Protein AF-A0A915ADR2-F1 (afdb_monomer_lite)

Foldseek 3Di:
DDDPPDDDPPAADPNHRDDDDDDPDPDLVVQADPCVVVVHDPCVPNDRGDNDDDDDPVVCCVVCVVVVVVVPDDPDDDDDDDDDDDDDDDDDDDDD

InterPro domains:
  IPR000571 Zinc finger, CCCH-type [PF00642] (28-52)
  IPR000571 Zinc finger, CCCH-type [PS50103] (27-54)
  IPR009145 U2 auxiliary factor small subunit [PR01848] (9-33)
  IPR009145 U2 auxiliary factor small subunit [PR01848] (44-56)
  IPR009145 U2 auxiliary factor small subunit [PTHR12620] (12-70)

pLDDT: mean 70.82, std 18.87, range [40.59, 91.81]

Sequence (96 aa):
MRERTRRQMVNAFNGCPIYAELSPVTDFREACCRQYELGGCNKGAFCNFMHLKQISRDLRRKLYGSRADYRGTGYYGAGSHAGAGGGDGGGGGYGM

Secondary structure (DSSP, 8-state):
------S----EETTEEP---------HHHHB-HHHHTT--TTGGG--SB---PPPHHHHHHHHGGGTHHHH------------------------

Radius of gyration: 27.43 Å; chains: 1; bounding box: 92×34×52 Å

Structure (mmCIF, N/CA/C/O backbone):
data_AF-A0A915ADR2-F1
#
_entry.id   AF-A0A915ADR2-F1
#
loop_
_atom_site.group_PDB
_atom_site.id
_atom_site.type_symbol
_atom_site.label_atom_id
_atom_site.label_alt_id
_atom_site.label_comp_id
_atom_site.label_asym_id
_atom_site.label_entity_id
_atom_site.label_seq_id
_atom_site.pdbx_PDB_ins_code
_atom_site.Cartn_x
_atom_site.Cartn_y
_atom_site.Cartn_z
_atom_site.occupancy
_atom_site.B_iso_or_equiv
_atom_site.auth_seq_id
_atom_site.auth_comp_id
_atom_site.auth_asym_id
_atom_site.auth_atom_id
_atom_site.pdbx_PDB_model_num
ATOM 1 N N . MET A 1 1 ? 26.182 -12.896 -36.025 1.00 44.84 1 MET A N 1
ATOM 2 C CA . MET A 1 1 ? 26.295 -11.741 -35.111 1.00 44.84 1 MET A CA 1
ATOM 3 C C . MET A 1 1 ? 25.167 -10.756 -35.391 1.00 44.84 1 MET A C 1
ATOM 5 O O . MET A 1 1 ? 25.298 -9.957 -36.309 1.00 44.84 1 MET A O 1
ATOM 9 N N . ARG A 1 2 ? 24.046 -10.893 -34.671 1.00 42.97 2 ARG A N 1
ATOM 10 C CA . ARG A 1 2 ? 23.028 -9.869 -34.350 1.00 42.97 2 ARG A CA 1
ATOM 11 C C . ARG A 1 2 ? 21.825 -10.609 -33.767 1.00 42.97 2 ARG A C 1
ATOM 13 O O . ARG A 1 2 ? 21.060 -11.245 -34.491 1.00 42.97 2 ARG A O 1
ATOM 20 N N . GLU A 1 3 ? 21.773 -10.610 -32.438 1.00 45.50 3 GLU A N 1
ATOM 21 C CA . GLU A 1 3 ? 20.727 -11.204 -31.616 1.00 45.50 3 GLU A CA 1
ATOM 22 C C . GLU A 1 3 ? 19.325 -10.834 -32.100 1.00 45.50 3 GLU A C 1
ATOM 24 O O . GLU A 1 3 ? 18.901 -9.683 -32.056 1.00 45.50 3 GLU A O 1
ATOM 29 N N . ARG A 1 4 ? 18.564 -11.862 -32.481 1.00 50.16 4 ARG A N 1
ATOM 30 C CA . ARG A 1 4 ? 17.099 -11.828 -32.495 1.00 50.16 4 ARG A CA 1
ATOM 31 C C . ARG A 1 4 ? 16.559 -12.207 -31.118 1.00 50.16 4 ARG A C 1
ATOM 33 O O . ARG A 1 4 ? 15.677 -13.052 -31.004 1.00 50.16 4 ARG A O 1
ATOM 40 N N . THR A 1 5 ? 17.090 -11.590 -30.070 1.00 51.78 5 THR A N 1
ATOM 41 C CA . THR A 1 5 ? 16.577 -11.758 -28.713 1.00 51.78 5 THR A CA 1
ATOM 42 C C . THR A 1 5 ? 15.825 -10.490 -28.351 1.00 51.78 5 THR A C 1
ATOM 44 O O . THR A 1 5 ? 16.386 -9.400 -28.384 1.00 51.78 5 THR A O 1
ATOM 47 N N . ARG A 1 6 ? 14.556 -10.660 -27.966 1.00 54.59 6 ARG A N 1
ATOM 48 C CA . ARG A 1 6 ? 13.691 -9.644 -27.345 1.00 54.59 6 ARG A CA 1
ATOM 49 C C . ARG A 1 6 ? 12.897 -8.732 -28.290 1.00 54.59 6 ARG A C 1
ATOM 51 O O . ARG A 1 6 ? 12.880 -7.511 -28.171 1.00 54.59 6 ARG A O 1
ATOM 58 N N . ARG A 1 7 ? 12.082 -9.360 -29.144 1.00 48.31 7 ARG A N 1
ATOM 59 C CA . ARG A 1 7 ? 10.754 -8.802 -29.447 1.00 48.31 7 ARG A CA 1
ATOM 60 C C . ARG A 1 7 ? 10.017 -8.584 -28.109 1.00 48.31 7 ARG A C 1
ATOM 62 O O . ARG A 1 7 ? 9.845 -9.535 -27.360 1.00 48.31 7 ARG A O 1
ATOM 69 N N . GLN A 1 8 ? 9.627 -7.331 -27.854 1.00 46.03 8 GLN A N 1
ATOM 70 C CA . GLN A 1 8 ? 8.667 -6.855 -26.844 1.00 46.03 8 GLN A CA 1
ATOM 71 C C . GLN A 1 8 ? 9.062 -7.003 -25.355 1.00 46.03 8 GLN A C 1
ATOM 73 O O . GLN A 1 8 ? 8.765 -7.993 -24.693 1.00 46.03 8 GLN A O 1
ATOM 78 N N . MET A 1 9 ? 9.634 -5.944 -24.767 1.00 50.28 9 MET A N 1
ATOM 79 C CA . MET A 1 9 ? 9.494 -5.695 -23.324 1.00 50.28 9 MET A CA 1
ATOM 80 C C . MET A 1 9 ? 8.057 -5.206 -23.062 1.00 50.28 9 MET A C 1
ATOM 82 O O . MET A 1 9 ? 7.797 -4.010 -23.084 1.00 50.28 9 MET A O 1
ATOM 86 N N . VAL A 1 10 ? 7.109 -6.131 -22.875 1.00 59.62 10 VAL A N 1
ATOM 87 C CA . VAL A 1 10 ? 5.678 -5.827 -22.622 1.00 59.62 10 VAL A CA 1
ATOM 88 C C . VAL A 1 10 ? 5.441 -5.238 -21.220 1.00 59.62 10 VAL A C 1
ATOM 90 O O . VAL A 1 10 ? 4.412 -4.622 -20.974 1.00 59.62 10 VAL A O 1
ATOM 93 N N . ASN A 1 11 ? 6.411 -5.353 -20.309 1.00 67.06 11 ASN A N 1
ATOM 94 C CA . ASN A 1 11 ? 6.242 -5.016 -18.894 1.00 67.06 11 ASN A CA 1
ATOM 95 C C . ASN A 1 11 ? 7.311 -4.013 -18.425 1.00 67.06 11 ASN A C 1
ATOM 97 O O . ASN A 1 11 ? 8.236 -4.368 -17.694 1.00 67.06 11 ASN A O 1
ATOM 101 N N . ALA A 1 12 ? 7.197 -2.761 -18.872 1.00 76.31 12 ALA A N 1
ATOM 102 C CA . ALA A 1 12 ? 7.955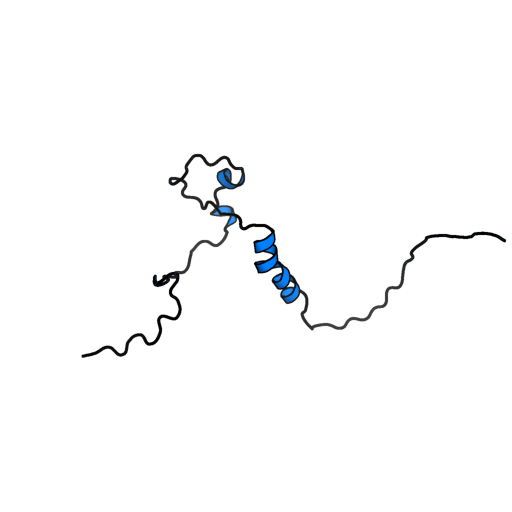 -1.629 -18.338 1.00 76.31 12 ALA A CA 1
ATOM 103 C C . ALA A 1 12 ? 7.020 -0.721 -17.524 1.00 76.31 12 ALA A C 1
ATOM 105 O O . ALA A 1 12 ? 5.907 -0.428 -17.958 1.00 76.31 12 ALA A O 1
ATOM 106 N N . PHE A 1 13 ? 7.466 -0.264 -16.355 1.00 83.06 13 PHE A N 1
ATOM 107 C CA . PHE A 1 13 ? 6.743 0.697 -15.525 1.00 83.06 13 PHE A CA 1
ATOM 108 C C . PHE A 1 13 ? 7.494 2.025 -15.533 1.00 83.06 13 PHE A C 1
ATOM 110 O O . PHE A 1 13 ? 8.661 2.082 -15.153 1.00 83.06 13 PHE A O 1
ATOM 117 N N . ASN A 1 14 ? 6.834 3.093 -15.987 1.00 87.75 14 ASN A N 1
ATOM 118 C CA . ASN A 1 14 ? 7.420 4.434 -16.087 1.00 87.75 14 ASN A CA 1
ATOM 119 C C . ASN A 1 14 ? 8.761 4.480 -16.860 1.00 87.75 14 ASN A C 1
ATOM 121 O O . ASN A 1 14 ? 9.688 5.185 -16.476 1.00 87.75 14 ASN A O 1
ATOM 125 N N . GLY A 1 15 ? 8.888 3.677 -17.923 1.00 87.62 15 GLY A N 1
ATOM 126 C CA . GLY A 1 15 ? 10.116 3.577 -18.725 1.00 87.62 15 GLY A CA 1
ATOM 127 C C . GLY A 1 15 ? 11.214 2.682 -18.132 1.00 87.62 15 GLY A C 1
ATOM 128 O O . GLY A 1 15 ? 12.200 2.418 -18.815 1.00 87.62 15 GLY A O 1
ATOM 129 N N . CYS A 1 16 ? 11.034 2.157 -16.916 1.00 84.88 16 CYS A N 1
ATOM 130 C CA . CYS A 1 16 ? 11.963 1.223 -16.283 1.00 84.88 16 CYS A CA 1
ATOM 131 C C . CYS A 1 16 ? 11.503 -0.236 -16.468 1.00 84.88 16 CYS A C 1
ATOM 133 O O . CYS A 1 16 ? 10.311 -0.526 -16.320 1.00 84.88 16 CYS A O 1
ATOM 135 N N . PRO A 1 17 ? 12.416 -1.182 -16.762 1.00 87.44 17 PRO A N 1
ATOM 136 C CA . PRO A 1 17 ? 12.074 -2.600 -16.824 1.00 87.44 17 PRO A CA 1
ATOM 137 C C . PRO A 1 17 ? 11.652 -3.118 -15.443 1.00 87.44 17 PRO A C 1
ATOM 139 O O . PRO A 1 17 ? 12.265 -2.783 -14.430 1.00 87.44 17 PRO A O 1
ATOM 142 N N . ILE A 1 18 ? 10.611 -3.950 -15.409 1.00 86.75 18 ILE A N 1
ATOM 143 C CA . ILE A 1 18 ? 10.124 -4.576 -14.177 1.00 86.75 18 ILE A CA 1
ATOM 144 C C . ILE A 1 18 ? 10.902 -5.876 -13.930 1.00 86.75 18 ILE A C 1
ATOM 146 O O . ILE A 1 18 ? 10.935 -6.751 -14.797 1.00 86.75 18 ILE A O 1
ATOM 150 N N . TYR A 1 19 ? 11.488 -6.014 -12.738 1.00 85.81 19 TYR A N 1
ATOM 151 C CA . TYR A 1 19 ? 12.106 -7.250 -12.248 1.00 85.81 19 TYR A CA 1
ATOM 152 C C . TYR A 1 19 ? 11.172 -7.899 -11.223 1.00 85.81 19 TYR A C 1
ATOM 154 O O . TYR A 1 19 ? 10.762 -7.241 -10.269 1.00 85.81 19 TYR A O 1
ATOM 162 N N . ALA A 1 20 ? 10.812 -9.165 -11.430 1.00 88.19 20 ALA A N 1
ATOM 16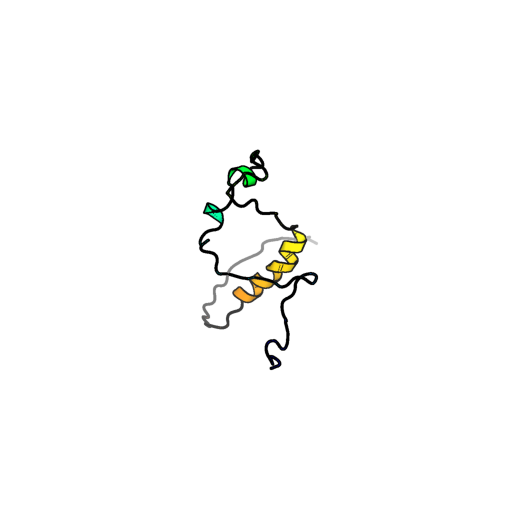3 C CA . ALA A 1 20 ? 9.938 -9.915 -10.532 1.00 88.19 20 ALA A CA 1
ATOM 164 C C . ALA A 1 20 ? 10.593 -11.249 -10.160 1.00 88.19 20 ALA A C 1
ATOM 166 O O . ALA A 1 20 ? 11.001 -12.005 -11.042 1.00 88.19 20 ALA A O 1
ATOM 167 N N . GLU A 1 21 ? 10.662 -11.530 -8.862 1.00 91.56 21 GLU A N 1
ATOM 168 C CA . GLU A 1 21 ? 11.143 -12.786 -8.286 1.00 91.56 21 GLU A CA 1
ATOM 169 C C . GLU A 1 21 ? 10.127 -13.331 -7.275 1.00 91.56 21 GLU A C 1
ATOM 171 O O . GLU A 1 21 ? 9.226 -12.614 -6.827 1.00 91.56 21 GLU A O 1
ATOM 176 N N . LEU A 1 22 ? 10.238 -14.618 -6.940 1.00 90.69 22 LEU A N 1
ATOM 177 C CA . LEU A 1 22 ? 9.360 -15.236 -5.950 1.00 90.69 22 LEU A CA 1
ATOM 178 C C . LEU A 1 22 ? 9.762 -14.785 -4.544 1.00 90.69 22 LEU A C 1
ATOM 180 O O . LEU A 1 22 ? 10.917 -14.922 -4.147 1.00 90.69 22 LEU A O 1
ATOM 184 N N . SER A 1 23 ? 8.789 -14.280 -3.785 1.00 84.75 23 SER A N 1
ATOM 185 C CA . SER A 1 23 ? 8.998 -13.895 -2.392 1.00 84.75 23 SER A CA 1
ATOM 186 C C . SER A 1 23 ? 8.742 -15.087 -1.462 1.00 84.75 23 SER A C 1
ATOM 188 O O . SER A 1 23 ? 7.707 -15.739 -1.603 1.00 84.75 23 SER A O 1
ATOM 190 N N . PRO A 1 24 ? 9.622 -15.353 -0.478 1.00 87.44 24 PRO A N 1
ATOM 191 C CA . PRO A 1 24 ? 9.386 -16.367 0.550 1.00 87.44 24 PRO A CA 1
ATOM 192 C C . PRO A 1 24 ? 8.332 -15.935 1.585 1.00 87.44 24 PRO A C 1
ATOM 194 O O . PRO A 1 24 ? 8.025 -16.700 2.495 1.00 87.44 24 PRO A O 1
ATOM 197 N N . VAL A 1 25 ? 7.796 -14.711 1.492 1.00 87.38 25 VAL A N 1
ATOM 198 C CA . VAL A 1 25 ? 6.784 -14.199 2.423 1.00 87.38 25 VAL A CA 1
ATOM 199 C C . VAL A 1 25 ? 5.464 -14.938 2.204 1.00 87.38 25 VAL A C 1
ATOM 201 O O . VAL A 1 25 ? 4.788 -14.744 1.196 1.00 87.38 25 VAL A O 1
ATOM 204 N N . THR A 1 26 ? 5.094 -15.774 3.173 1.00 87.31 26 THR A N 1
ATOM 205 C CA . THR A 1 26 ? 3.859 -16.571 3.164 1.00 87.31 26 THR A CA 1
ATOM 206 C C . THR A 1 26 ? 2.716 -15.915 3.942 1.00 87.31 26 THR A C 1
ATOM 208 O O . THR A 1 26 ? 1.566 -16.026 3.523 1.00 87.31 26 THR A O 1
ATOM 211 N N . ASP A 1 27 ? 3.011 -15.199 5.034 1.00 87.31 27 ASP A N 1
ATOM 212 C CA . ASP A 1 27 ? 2.026 -14.439 5.816 1.00 87.31 27 ASP A CA 1
ATOM 213 C C . ASP A 1 27 ? 2.462 -12.974 5.982 1.00 87.31 27 ASP A C 1
ATOM 215 O O . ASP A 1 27 ? 3.489 -12.650 6.585 1.00 87.31 27 ASP A O 1
ATOM 219 N N . PHE A 1 28 ? 1.641 -12.055 5.470 1.00 84.38 28 PHE A N 1
ATOM 220 C CA . PHE A 1 28 ? 1.875 -10.619 5.601 1.00 84.38 28 PHE A CA 1
ATOM 221 C C . PHE A 1 28 ? 1.726 -10.121 7.040 1.00 84.38 28 PHE A C 1
ATOM 223 O O . PHE A 1 28 ? 2.344 -9.120 7.388 1.00 84.38 28 PHE A O 1
ATOM 230 N N . ARG A 1 29 ? 0.945 -10.794 7.891 1.00 84.81 29 ARG A N 1
ATOM 231 C CA . ARG A 1 29 ? 0.731 -10.379 9.286 1.00 84.81 29 ARG A CA 1
ATOM 232 C C . ARG A 1 29 ? 2.002 -10.507 10.118 1.00 84.81 29 ARG A C 1
ATOM 234 O O . ARG A 1 29 ? 2.261 -9.653 10.958 1.00 84.81 29 ARG A O 1
ATOM 241 N N . GLU A 1 30 ? 2.804 -11.537 9.861 1.00 86.06 30 GLU A N 1
ATOM 242 C CA . GLU A 1 30 ? 4.079 -11.751 10.555 1.00 86.06 30 GLU A CA 1
ATOM 243 C C . GLU A 1 30 ? 5.203 -10.872 9.996 1.00 86.06 30 GLU A C 1
ATOM 245 O O . GLU A 1 30 ? 6.108 -10.472 10.728 1.00 86.06 30 GLU A O 1
ATOM 250 N N . ALA A 1 31 ? 5.125 -10.519 8.711 1.00 86.19 31 ALA A N 1
ATOM 251 C CA . ALA A 1 31 ? 6.136 -9.708 8.040 1.00 86.19 31 ALA A CA 1
ATOM 252 C C . ALA A 1 31 ? 5.902 -8.184 8.163 1.00 86.19 31 ALA A C 1
ATOM 254 O O . ALA A 1 31 ? 6.800 -7.386 7.871 1.00 86.19 31 ALA A O 1
ATOM 255 N N . CYS A 1 32 ? 4.711 -7.753 8.596 1.00 89.25 32 CYS A N 1
ATOM 256 C CA . CYS A 1 32 ? 4.380 -6.344 8.810 1.00 89.25 32 CYS A CA 1
ATOM 257 C C . CYS A 1 32 ? 4.777 -5.846 10.204 1.00 89.25 32 CYS A C 1
ATOM 259 O O . CYS A 1 32 ? 4.735 -6.562 11.204 1.00 89.25 32 CYS A O 1
ATOM 261 N N . CYS A 1 33 ? 5.131 -4.564 10.290 1.00 91.50 33 CYS A N 1
ATOM 262 C CA . CYS A 1 33 ? 5.463 -3.949 11.568 1.00 91.50 33 CYS A CA 1
ATOM 263 C C . CYS A 1 33 ? 4.190 -3.676 12.382 1.00 91.50 33 CYS A C 1
ATOM 265 O O . CYS A 1 33 ? 3.466 -2.719 12.105 1.00 91.50 33 CYS A O 1
ATOM 267 N N . ARG A 1 34 ? 3.965 -4.449 13.449 1.00 89.25 34 ARG A N 1
ATOM 268 C CA . ARG A 1 34 ? 2.839 -4.233 14.382 1.00 89.25 34 ARG A CA 1
ATOM 269 C C . ARG A 1 34 ? 2.861 -2.848 15.041 1.00 89.25 34 ARG A C 1
ATOM 271 O O . ARG A 1 34 ? 1.822 -2.220 15.208 1.00 89.25 34 ARG A O 1
ATOM 278 N N . GLN A 1 35 ? 4.049 -2.324 15.356 1.00 86.69 35 GLN A N 1
ATOM 279 C CA . GLN A 1 35 ? 4.186 -0.978 15.927 1.00 86.69 35 GLN A CA 1
ATOM 280 C C . GLN A 1 35 ? 3.760 0.120 14.944 1.00 86.69 35 GLN A C 1
ATOM 282 O O . GLN A 1 35 ? 3.255 1.155 15.368 1.00 86.69 35 GLN A O 1
ATOM 287 N N . TYR A 1 36 ? 3.979 -0.085 13.641 1.00 87.00 36 TYR A N 1
ATOM 288 C CA . TYR A 1 36 ? 3.575 0.872 12.612 1.00 87.00 36 TYR A CA 1
ATOM 289 C C . TYR A 1 36 ? 2.064 0.851 12.387 1.00 87.00 36 TYR A C 1
ATOM 291 O O . TYR A 1 36 ? 1.467 1.910 12.229 1.00 87.00 36 TYR A O 1
ATOM 299 N N . GLU A 1 37 ? 1.435 -0.325 12.441 1.00 83.44 37 GLU A N 1
ATOM 300 C CA . GLU A 1 37 ? -0.026 -0.462 12.371 1.00 83.44 37 GLU A CA 1
ATOM 301 C C . GLU A 1 37 ? -0.733 0.327 13.485 1.00 83.44 37 GLU A C 1
ATOM 303 O O . GLU A 1 37 ? -1.755 0.965 13.248 1.00 83.44 37 GLU A O 1
ATOM 308 N N . LEU A 1 38 ? -0.128 0.364 14.676 1.00 85.69 38 LEU A N 1
ATOM 309 C CA . LEU A 1 38 ? -0.594 1.144 15.826 1.00 85.69 38 LEU A CA 1
ATOM 310 C C . LEU A 1 38 ? -0.135 2.619 15.806 1.00 85.69 38 LEU A C 1
ATOM 312 O O . LEU A 1 38 ? -0.406 3.354 16.751 1.00 85.69 38 LEU A O 1
ATOM 316 N N . GLY A 1 39 ? 0.568 3.066 14.758 1.00 82.94 39 GLY A N 1
ATOM 317 C CA . GLY A 1 39 ? 1.009 4.457 14.589 1.00 82.94 39 GLY A CA 1
ATOM 318 C C . GLY A 1 39 ? 2.254 4.865 15.389 1.00 82.94 39 GLY A C 1
ATOM 319 O O . GLY A 1 39 ? 2.548 6.052 15.483 1.00 82.94 39 GLY A O 1
ATOM 320 N N . GLY A 1 40 ? 2.997 3.911 15.957 1.00 86.12 40 GLY A N 1
ATOM 321 C CA . GLY A 1 40 ? 4.089 4.166 16.907 1.00 86.12 40 GLY A CA 1
ATOM 322 C C . GLY A 1 40 ? 5.483 3.699 16.471 1.00 86.12 40 GLY A C 1
ATOM 323 O O . GLY A 1 40 ? 6.384 3.619 17.307 1.00 86.12 40 GLY A O 1
ATOM 324 N N . CYS A 1 41 ? 5.701 3.328 15.204 1.00 91.12 41 CYS A N 1
ATOM 325 C CA . CYS A 1 41 ? 7.034 2.901 14.764 1.00 91.12 41 CYS A CA 1
ATOM 326 C C . CYS A 1 41 ? 7.969 4.099 14.527 1.00 91.12 41 CYS A C 1
ATOM 328 O O . CYS A 1 41 ? 7.922 4.740 13.481 1.00 91.12 41 CYS A O 1
ATOM 330 N N . ASN A 1 42 ? 8.889 4.333 15.465 1.00 90.06 42 ASN A N 1
ATOM 331 C CA . ASN A 1 42 ? 9.889 5.410 15.387 1.00 90.06 42 ASN A CA 1
ATOM 332 C C . ASN A 1 42 ? 11.193 5.009 14.675 1.00 90.06 42 ASN A C 1
ATOM 334 O O . ASN A 1 42 ? 12.123 5.804 14.597 1.00 90.06 42 ASN A O 1
ATOM 338 N N . LYS A 1 43 ? 11.298 3.771 14.167 1.00 88.94 43 LYS A N 1
ATOM 339 C CA . LYS A 1 43 ? 12.522 3.284 13.502 1.00 88.94 43 LYS A CA 1
ATOM 340 C C . LYS A 1 43 ? 12.695 3.849 12.088 1.00 88.94 43 LYS A C 1
ATOM 342 O O . LYS A 1 43 ? 13.799 3.811 11.555 1.00 88.94 43 LYS A O 1
ATOM 347 N N . GLY A 1 44 ? 11.626 4.369 11.479 1.00 85.88 44 GLY A N 1
ATOM 348 C CA . GLY A 1 44 ? 11.673 4.945 10.134 1.00 85.88 44 GLY A CA 1
ATOM 349 C C . GLY A 1 44 ? 12.261 3.964 9.115 1.00 85.88 44 GLY A C 1
ATOM 350 O O . GLY A 1 44 ? 11.817 2.821 9.028 1.00 85.88 44 GLY A O 1
ATOM 351 N N . ALA A 1 45 ? 13.287 4.409 8.386 1.00 86.00 45 ALA A N 1
ATOM 352 C CA . ALA A 1 45 ? 13.994 3.617 7.378 1.00 86.00 45 ALA A CA 1
ATOM 353 C C . ALA A 1 45 ? 14.781 2.417 7.944 1.00 86.00 45 ALA A C 1
ATOM 355 O O . ALA A 1 45 ? 15.181 1.543 7.184 1.00 86.00 45 ALA A O 1
ATOM 356 N N . PHE A 1 46 ? 14.989 2.352 9.262 1.00 90.44 46 PHE A N 1
ATOM 357 C CA . PHE A 1 46 ? 15.708 1.259 9.927 1.00 90.44 46 PHE A CA 1
ATOM 358 C C . PHE A 1 46 ? 14.776 0.145 10.429 1.00 90.44 46 PHE A C 1
ATOM 360 O O . PHE A 1 46 ? 15.200 -0.743 11.170 1.00 90.44 46 PHE A O 1
ATOM 367 N N . CYS A 1 47 ? 13.482 0.200 10.097 1.00 91.81 47 CYS A N 1
ATOM 368 C CA . CYS A 1 47 ? 12.568 -0.889 10.412 1.00 91.81 47 CYS A CA 1
ATOM 369 C C . CYS A 1 47 ? 12.724 -2.020 9.388 1.00 91.81 47 CYS A C 1
ATOM 371 O O . CYS A 1 47 ? 12.479 -1.818 8.205 1.00 91.81 47 CYS A O 1
ATOM 373 N N . ASN A 1 48 ? 13.063 -3.223 9.855 1.00 89.69 48 ASN A N 1
ATOM 374 C CA . ASN A 1 48 ? 13.176 -4.412 8.997 1.00 89.69 48 ASN A CA 1
ATOM 375 C C . ASN A 1 48 ? 11.819 -5.046 8.644 1.00 89.69 48 ASN A C 1
ATOM 377 O O . ASN A 1 48 ? 11.764 -5.992 7.865 1.00 89.69 48 ASN A O 1
ATOM 381 N N . PHE A 1 49 ? 10.730 -4.556 9.238 1.00 90.06 49 PHE A N 1
ATOM 382 C CA . PHE A 1 49 ? 9.378 -5.042 8.985 1.00 90.06 49 PHE A CA 1
ATOM 383 C C . PHE A 1 49 ? 8.648 -4.110 8.021 1.00 90.06 49 PHE A C 1
ATOM 385 O O . PHE A 1 49 ? 8.852 -2.895 8.036 1.00 90.06 49 PHE A O 1
ATOM 392 N N . MET A 1 50 ? 7.744 -4.661 7.215 1.00 90.19 50 MET A N 1
ATOM 393 C CA . MET A 1 50 ? 7.042 -3.885 6.195 1.00 90.19 50 MET A CA 1
ATOM 394 C C . MET A 1 50 ? 6.085 -2.856 6.812 1.00 90.19 50 MET A C 1
ATOM 396 O O . MET A 1 50 ? 5.272 -3.174 7.683 1.00 90.19 50 MET A O 1
ATOM 400 N N . HIS A 1 51 ? 6.156 -1.617 6.322 1.00 91.56 51 HIS A N 1
ATOM 401 C CA . HIS A 1 51 ? 5.219 -0.534 6.631 1.00 91.56 51 HIS A CA 1
ATOM 402 C C . HIS A 1 51 ? 4.248 -0.360 5.456 1.00 91.56 51 HIS A C 1
ATOM 404 O O . HIS A 1 51 ? 4.582 0.255 4.443 1.00 91.56 51 HIS A O 1
ATOM 410 N N . LEU A 1 52 ? 3.048 -0.936 5.558 1.00 88.00 52 LEU A N 1
ATOM 411 C CA . LEU A 1 52 ? 2.069 -0.909 4.469 1.00 88.00 52 LEU A CA 1
ATOM 412 C C . LEU A 1 52 ? 1.385 0.458 4.345 1.00 88.00 52 LEU A C 1
ATOM 414 O O . LEU A 1 52 ? 0.709 0.916 5.268 1.00 88.00 52 LEU A O 1
ATOM 418 N N . LYS A 1 53 ? 1.472 1.071 3.159 1.00 89.50 53 LYS A N 1
ATOM 419 C CA . LYS A 1 53 ? 0.707 2.277 2.822 1.00 89.50 53 LYS A CA 1
ATOM 420 C C . LYS A 1 53 ? -0.723 1.902 2.434 1.00 89.50 53 LYS A C 1
ATOM 422 O O . LYS A 1 53 ? -0.956 1.333 1.369 1.00 89.50 53 LYS A O 1
ATOM 427 N N . GLN A 1 54 ? -1.683 2.249 3.288 1.00 85.25 54 GLN A N 1
ATOM 428 C CA . GLN A 1 54 ? -3.099 2.003 3.015 1.00 85.25 54 GLN A CA 1
ATOM 429 C C . GLN A 1 54 ? -3.593 2.864 1.844 1.00 85.25 54 GLN A C 1
ATOM 431 O O . GLN A 1 54 ? -3.342 4.068 1.778 1.00 85.25 54 GLN A O 1
ATOM 436 N N . ILE A 1 55 ? -4.320 2.235 0.922 1.00 89.75 55 ILE A N 1
ATOM 437 C CA . ILE A 1 55 ? -5.033 2.926 -0.157 1.00 89.75 55 ILE A CA 1
ATOM 438 C C . ILE A 1 55 ? -6.290 3.621 0.384 1.00 89.75 55 ILE A C 1
ATOM 440 O O . ILE A 1 55 ? -6.855 3.208 1.399 1.00 89.75 55 ILE A O 1
ATOM 444 N N . SER A 1 56 ? -6.769 4.658 -0.308 1.00 89.75 56 SER A N 1
ATOM 445 C CA . SER A 1 56 ? -8.012 5.333 0.082 1.00 89.75 56 SER A CA 1
ATOM 446 C C . SER A 1 56 ? -9.213 4.380 0.019 1.00 89.75 56 SER A C 1
ATOM 448 O O . SER A 1 56 ? -9.246 3.435 -0.778 1.00 89.75 56 SE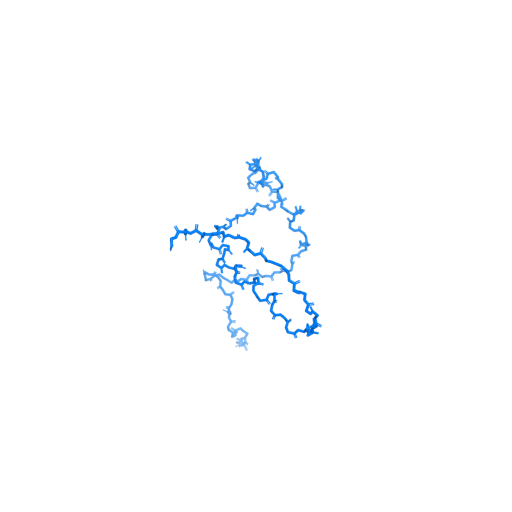R A O 1
ATOM 450 N N . ARG A 1 57 ? -10.230 4.627 0.856 1.00 86.00 57 ARG A N 1
ATOM 451 C CA . ARG A 1 57 ? -11.431 3.775 0.933 1.00 86.00 57 ARG A CA 1
ATOM 452 C C . ARG A 1 57 ? -12.151 3.671 -0.414 1.00 86.00 57 ARG A C 1
ATOM 454 O O . ARG A 1 57 ? -12.598 2.584 -0.776 1.00 86.00 57 ARG A O 1
ATOM 461 N N . ASP A 1 58 ? -12.208 4.762 -1.172 1.00 88.38 58 ASP A N 1
ATOM 462 C CA . ASP A 1 58 ? -12.849 4.790 -2.489 1.00 88.38 58 ASP A CA 1
ATOM 463 C C . ASP A 1 58 ? -12.054 4.024 -3.542 1.00 88.38 58 ASP A C 1
ATOM 465 O O . ASP A 1 58 ? -12.642 3.286 -4.332 1.00 88.38 58 ASP A O 1
ATOM 469 N N . LEU A 1 59 ? -10.719 4.127 -3.523 1.00 88.38 59 LEU A N 1
ATOM 470 C CA . LEU A 1 59 ? -9.865 3.333 -4.406 1.00 88.38 59 LEU A CA 1
ATOM 471 C C . LEU A 1 59 ? -9.973 1.843 -4.070 1.00 88.38 59 LEU A C 1
ATOM 473 O O . LEU A 1 59 ? -10.101 1.018 -4.971 1.00 88.38 59 LEU A O 1
ATOM 477 N N . ARG A 1 60 ? -10.016 1.495 -2.778 1.00 87.31 60 ARG A N 1
ATOM 478 C CA . ARG A 1 60 ? -10.243 0.116 -2.328 1.00 87.31 60 ARG A CA 1
ATOM 479 C C . ARG A 1 60 ? -11.576 -0.429 -2.837 1.00 87.31 60 ARG A C 1
ATOM 481 O O . ARG A 1 60 ? -11.614 -1.549 -3.336 1.00 87.31 60 ARG A O 1
ATOM 488 N N . ARG A 1 61 ? -12.648 0.367 -2.760 1.00 85.88 61 ARG A N 1
ATOM 489 C CA . ARG A 1 61 ? -13.973 -0.009 -3.277 1.00 85.88 61 ARG A CA 1
ATOM 490 C C . ARG A 1 61 ? -13.954 -0.202 -4.795 1.00 85.88 61 ARG A C 1
ATOM 492 O O . ARG A 1 61 ? -14.517 -1.173 -5.274 1.00 85.88 61 ARG A O 1
ATOM 499 N N . LYS A 1 62 ? -13.266 0.659 -5.548 1.00 87.38 62 LYS A N 1
ATOM 500 C CA . LYS A 1 62 ? -13.137 0.512 -7.009 1.00 87.38 62 LYS A CA 1
ATOM 501 C C . LYS A 1 62 ? -12.333 -0.730 -7.414 1.00 87.38 62 LYS A C 1
ATOM 503 O O . LYS A 1 62 ? -12.712 -1.410 -8.356 1.00 87.38 62 LYS A O 1
ATOM 508 N N . LEU A 1 63 ? -11.242 -1.036 -6.706 1.00 86.00 63 LEU A N 1
ATOM 509 C CA . LEU A 1 63 ? -10.354 -2.160 -7.042 1.00 86.00 63 LEU A CA 1
ATOM 510 C C . LEU A 1 63 ? -10.893 -3.528 -6.598 1.00 86.00 63 LEU A C 1
ATOM 512 O O . LEU A 1 63 ? -10.652 -4.531 -7.271 1.00 86.00 63 LEU A O 1
ATOM 516 N N . TYR A 1 64 ? -11.589 -3.581 -5.459 1.00 82.44 64 TYR A N 1
ATOM 517 C CA . TYR A 1 64 ? -12.002 -4.840 -4.827 1.00 82.44 64 TYR A CA 1
ATOM 518 C C . TYR A 1 64 ? -13.515 -4.985 -4.630 1.00 82.44 64 TYR A C 1
ATOM 520 O O . TYR A 1 64 ? -13.972 -6.098 -4.394 1.00 82.44 64 TYR A O 1
ATOM 528 N N . GLY A 1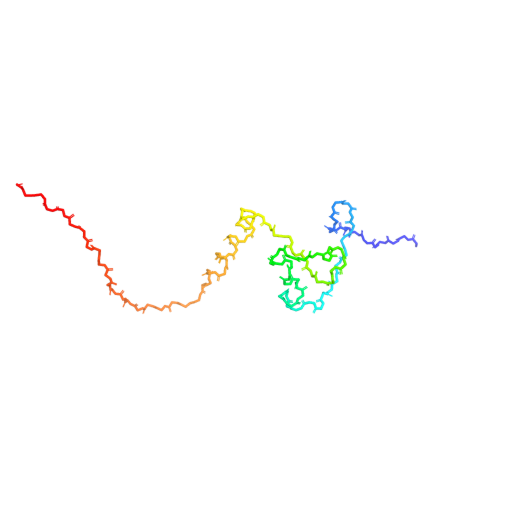 65 ? -14.299 -3.910 -4.755 1.00 69.94 65 GLY A N 1
ATOM 529 C CA . GLY A 1 65 ? -15.749 -3.928 -4.526 1.00 69.94 65 GLY A CA 1
ATOM 530 C C . GLY A 1 65 ? -16.509 -4.830 -5.497 1.00 69.94 65 GLY A C 1
ATOM 531 O O . GLY A 1 65 ? -17.335 -5.607 -5.048 1.00 69.94 65 GLY A O 1
ATOM 532 N N . SER A 1 66 ? -16.160 -4.827 -6.788 1.00 61.50 66 SER A N 1
ATOM 533 C CA . SER A 1 66 ? -16.779 -5.716 -7.794 1.00 61.50 66 SER A CA 1
ATOM 534 C C . SER A 1 66 ? -16.190 -7.132 -7.826 1.00 61.50 66 SER A C 1
ATOM 536 O O . SER A 1 66 ? -16.699 -8.017 -8.507 1.00 61.50 66 SER A O 1
ATOM 538 N N . ARG A 1 67 ? -15.074 -7.373 -7.124 1.00 56.69 67 ARG A N 1
ATOM 539 C CA . ARG A 1 67 ? -14.380 -8.674 -7.127 1.00 56.69 67 ARG A CA 1
ATOM 540 C C . ARG A 1 67 ? -14.985 -9.669 -6.131 1.00 56.69 67 ARG A C 1
ATOM 542 O O . ARG A 1 67 ? -14.674 -10.856 -6.213 1.00 56.69 67 ARG A O 1
ATOM 549 N N . ALA A 1 68 ? -15.835 -9.191 -5.219 1.00 53.84 68 ALA A N 1
ATOM 550 C CA . ALA A 1 68 ? -16.646 -10.021 -4.333 1.00 53.84 68 ALA A CA 1
ATOM 551 C C . ALA A 1 68 ? -17.815 -10.685 -5.087 1.00 53.84 68 ALA A C 1
ATOM 553 O O . ALA A 1 68 ? -18.077 -11.865 -4.865 1.00 53.84 68 ALA A O 1
ATOM 554 N N . ASP A 1 69 ? -18.421 -9.990 -6.057 1.00 53.03 69 ASP A N 1
ATOM 555 C CA . ASP A 1 69 ? -19.533 -10.518 -6.868 1.00 53.03 69 ASP A CA 1
ATOM 556 C C . ASP A 1 69 ? -19.109 -11.725 -7.726 1.00 53.03 69 ASP A C 1
ATOM 558 O O . ASP A 1 69 ? -19.856 -12.693 -7.900 1.00 53.03 69 ASP A O 1
ATOM 562 N N . TYR A 1 70 ? -17.854 -11.730 -8.191 1.00 49.69 70 TYR A N 1
ATOM 563 C CA . TYR A 1 70 ? -17.286 -12.830 -8.982 1.00 49.69 70 TYR A CA 1
ATOM 564 C C . TYR A 1 70 ? -16.992 -14.103 -8.171 1.00 49.69 70 TYR A C 1
ATOM 566 O O . TYR A 1 70 ? -16.784 -15.163 -8.756 1.00 49.69 70 TYR A O 1
ATOM 574 N N . ARG A 1 71 ? -16.955 -14.024 -6.832 1.00 51.91 71 ARG A N 1
ATOM 575 C CA . ARG A 1 71 ? -16.783 -15.192 -5.947 1.00 51.91 71 ARG A CA 1
ATOM 576 C C . ARG A 1 71 ? -18.101 -15.744 -5.397 1.00 51.91 71 ARG A C 1
ATOM 578 O O . ARG A 1 71 ? -18.074 -16.804 -4.781 1.00 51.91 71 ARG A O 1
ATOM 585 N N . GLY A 1 72 ? -19.223 -15.058 -5.624 1.00 51.16 72 GLY A N 1
ATOM 586 C CA . GLY A 1 72 ? -20.548 -15.466 -5.142 1.00 51.16 72 GLY A CA 1
ATOM 587 C C . GLY A 1 72 ? -21.464 -16.091 -6.197 1.00 51.16 72 GLY A C 1
ATOM 588 O O . GLY A 1 72 ? -22.493 -16.651 -5.839 1.00 51.16 72 GLY A O 1
ATOM 589 N N . THR A 1 73 ? -21.107 -16.032 -7.484 1.00 51.50 73 THR A N 1
ATOM 590 C CA . THR A 1 73 ? -22.017 -16.416 -8.580 1.00 51.50 73 THR A CA 1
ATOM 591 C C . THR A 1 73 ? -21.524 -17.679 -9.291 1.00 51.50 73 THR A C 1
ATOM 593 O O . THR A 1 73 ? -21.109 -17.655 -10.446 1.00 51.50 73 THR A O 1
ATOM 596 N N . GLY A 1 74 ? -21.494 -18.791 -8.552 1.00 44.88 74 GLY A N 1
ATOM 597 C CA . GLY A 1 74 ? -21.091 -20.114 -9.030 1.00 44.88 74 GLY A CA 1
ATOM 598 C C . GLY A 1 74 ? -22.284 -21.059 -9.148 1.00 44.88 74 GLY A C 1
ATOM 599 O O . GLY A 1 74 ? -22.815 -21.537 -8.156 1.00 44.88 74 GLY A O 1
ATOM 600 N N . TYR A 1 75 ? -22.674 -21.310 -10.389 1.00 52.44 75 TYR A N 1
ATOM 601 C CA . TYR A 1 75 ? -23.728 -22.182 -10.900 1.00 52.44 75 TYR A CA 1
ATOM 602 C C . TYR A 1 75 ? -23.482 -23.678 -10.574 1.00 52.44 75 TYR A C 1
ATOM 604 O O . TYR A 1 75 ? -23.054 -24.438 -11.437 1.00 52.44 75 TYR A O 1
ATOM 612 N N . TYR A 1 76 ? -23.715 -24.126 -9.334 1.00 40.59 76 TYR A N 1
ATOM 613 C CA . TYR A 1 76 ? -23.866 -25.555 -9.010 1.00 40.59 76 TYR A CA 1
ATOM 614 C C . TYR A 1 76 ? -24.827 -25.775 -7.832 1.00 40.59 76 TYR A C 1
ATOM 616 O O . TYR A 1 76 ? -24.546 -25.401 -6.701 1.00 40.59 76 TYR A O 1
ATOM 624 N N . GLY A 1 77 ? -25.950 -26.447 -8.099 1.00 43.25 77 GLY A N 1
ATOM 625 C CA . GLY A 1 77 ? -26.753 -27.104 -7.062 1.00 43.25 77 GLY A CA 1
ATOM 626 C C . GLY A 1 77 ? -28.117 -26.480 -6.797 1.00 43.25 77 GLY A C 1
ATOM 627 O O . GLY A 1 77 ? -28.324 -25.797 -5.801 1.00 43.25 77 GLY A O 1
ATOM 628 N N . ALA A 1 78 ? -29.071 -26.792 -7.672 1.00 51.50 78 ALA A N 1
ATOM 629 C CA . ALA A 1 78 ? -30.491 -26.741 -7.363 1.00 51.50 78 ALA A CA 1
ATOM 630 C C . ALA A 1 78 ? -30.804 -27.537 -6.080 1.00 51.50 78 ALA A C 1
ATOM 632 O O . ALA A 1 78 ? -30.318 -28.653 -5.900 1.00 51.50 78 ALA A O 1
ATOM 633 N N . GLY A 1 79 ? -31.651 -26.976 -5.218 1.00 42.28 79 GLY A N 1
ATOM 634 C CA . GLY A 1 79 ? -32.107 -27.615 -3.988 1.00 42.28 79 GLY A CA 1
ATOM 635 C C . GLY A 1 79 ? -33.335 -26.913 -3.427 1.00 42.28 79 GLY A C 1
ATOM 636 O O . GLY A 1 79 ? -33.256 -26.221 -2.420 1.00 42.28 79 GLY A O 1
ATOM 637 N N . SER A 1 80 ? -34.466 -27.074 -4.111 1.00 51.25 80 SER A N 1
ATOM 638 C CA . SER A 1 80 ? -35.790 -26.662 -3.653 1.00 51.25 80 SER A CA 1
ATOM 639 C C . SER A 1 80 ? -36.145 -27.327 -2.317 1.00 51.25 80 SER A C 1
ATOM 641 O O . SER A 1 80 ? -36.393 -28.527 -2.273 1.00 51.25 80 SER A O 1
AT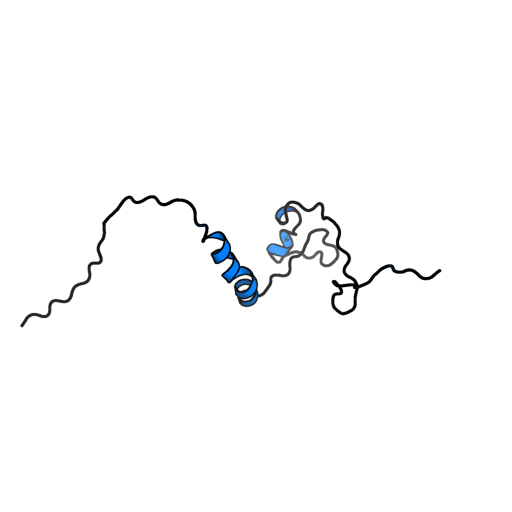OM 643 N 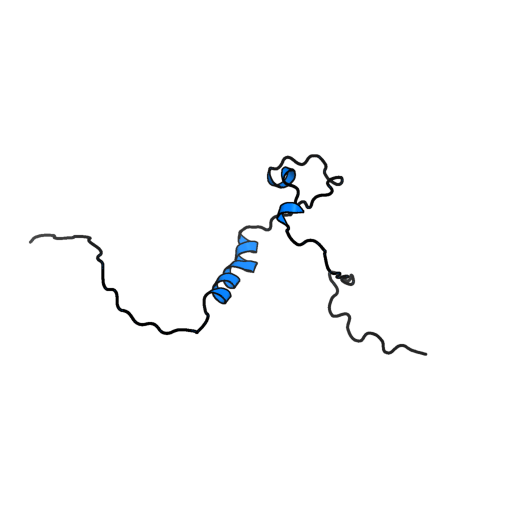N . HIS A 1 81 ? -36.251 -26.549 -1.242 1.00 46.09 81 HIS A N 1
ATOM 644 C CA . HIS A 1 81 ? -37.217 -26.811 -0.176 1.00 46.09 81 HIS A CA 1
ATOM 645 C C . HIS A 1 81 ? -37.790 -25.475 0.291 1.00 46.09 81 HIS A C 1
ATOM 647 O O . HIS A 1 81 ? -37.102 -24.609 0.823 1.00 46.09 81 HIS A O 1
ATOM 653 N N . ALA A 1 82 ? -39.069 -25.304 -0.019 1.00 47.59 82 ALA A N 1
ATOM 654 C CA . ALA A 1 82 ? -39.883 -24.176 0.371 1.00 47.59 82 ALA A CA 1
ATOM 655 C C . ALA A 1 82 ? -39.871 -23.998 1.897 1.00 47.59 82 ALA A C 1
ATOM 657 O O . ALA A 1 82 ? -40.110 -24.948 2.640 1.00 47.59 82 ALA A O 1
ATOM 658 N N . GLY A 1 83 ? -39.638 -22.768 2.344 1.00 42.03 83 GLY A N 1
ATOM 659 C CA . GLY A 1 83 ? -39.810 -22.342 3.727 1.00 42.03 83 GLY A CA 1
ATOM 660 C C . GLY A 1 83 ? -40.510 -20.995 3.730 1.00 42.03 83 GLY A C 1
ATOM 661 O O . GLY A 1 83 ? -39.874 -19.961 3.559 1.00 42.03 83 GLY A O 1
ATOM 662 N N . ALA A 1 84 ? -41.834 -21.033 3.834 1.00 50.00 84 ALA A N 1
ATOM 663 C CA . ALA A 1 84 ? -42.681 -19.869 4.037 1.00 50.00 84 ALA A CA 1
ATOM 664 C C . ALA A 1 84 ? -42.526 -19.315 5.469 1.00 50.00 84 ALA A C 1
ATOM 666 O O . ALA A 1 84 ? -42.337 -20.089 6.406 1.00 50.00 84 ALA A O 1
ATOM 667 N N . GLY A 1 85 ? -42.697 -17.997 5.630 1.00 43.31 85 GLY A N 1
ATOM 668 C CA . GLY A 1 85 ? -42.827 -17.301 6.924 1.00 43.31 85 GLY A CA 1
ATOM 669 C C . GLY A 1 85 ? -41.705 -16.289 7.176 1.00 43.31 85 GLY A C 1
ATOM 670 O O . GLY A 1 85 ? -40.542 -16.622 7.008 1.00 43.31 85 GLY A O 1
ATOM 671 N N . GLY A 1 86 ? -41.926 -15.037 7.572 1.00 46.22 86 GLY A N 1
ATOM 672 C CA . GLY A 1 86 ? -43.105 -14.193 7.822 1.00 46.22 86 GLY A CA 1
ATOM 673 C C . GLY A 1 86 ? -42.654 -12.734 7.581 1.00 46.22 86 GLY A C 1
ATOM 674 O O . GLY A 1 86 ? -41.474 -12.507 7.348 1.00 46.22 86 GLY A O 1
ATOM 675 N N . GLY A 1 87 ? -43.476 -11.692 7.539 1.00 49.56 87 GLY A N 1
ATOM 676 C CA . GLY A 1 87 ? -44.714 -11.418 8.251 1.00 49.56 87 GLY A CA 1
ATOM 677 C C . GLY A 1 87 ? -44.577 -9.987 8.779 1.00 49.56 87 GLY A C 1
ATOM 678 O O . GLY A 1 87 ? -44.228 -9.798 9.940 1.00 49.56 87 GLY A O 1
ATOM 679 N N . ASP A 1 88 ? -44.772 -8.991 7.910 1.00 51.50 88 ASP A N 1
ATOM 680 C CA . ASP A 1 88 ? -44.571 -7.577 8.243 1.00 51.50 88 ASP A CA 1
ATOM 681 C C . ASP A 1 88 ? -45.884 -6.976 8.763 1.00 51.50 88 ASP A C 1
ATOM 683 O O . ASP A 1 88 ? -46.828 -6.726 8.013 1.00 51.50 88 ASP A O 1
ATOM 687 N N . GLY A 1 89 ? -45.962 -6.774 10.078 1.00 52.22 89 GLY A N 1
ATOM 688 C CA . GLY A 1 89 ? -47.015 -5.982 10.704 1.00 52.22 89 GLY A CA 1
ATOM 689 C C . GLY A 1 89 ? -46.814 -4.484 10.456 1.00 52.22 89 GLY A C 1
ATOM 690 O O . GLY A 1 89 ? -45.705 -3.971 10.583 1.00 52.22 89 GLY A O 1
ATOM 691 N N . GLY A 1 90 ? -47.900 -3.764 10.169 1.00 50.47 90 GLY A N 1
ATOM 692 C CA . GLY A 1 90 ? -47.907 -2.299 10.127 1.00 50.47 90 GLY A CA 1
ATOM 693 C C . GLY A 1 90 ? -49.275 -1.749 9.733 1.00 50.47 90 GLY A C 1
ATOM 694 O O . GLY A 1 90 ? -49.691 -1.900 8.593 1.00 50.47 90 GLY A O 1
ATOM 695 N N . GLY A 1 91 ? -49.995 -1.180 10.705 1.00 52.16 91 GLY A N 1
ATOM 696 C CA . GLY A 1 91 ? -51.419 -0.846 10.624 1.00 52.16 91 GLY A CA 1
ATOM 697 C C . GLY A 1 91 ? -51.798 0.448 9.896 1.00 52.16 91 GLY A C 1
ATOM 698 O O . GLY A 1 91 ? -50.960 1.194 9.401 1.00 52.16 91 GLY A O 1
ATOM 699 N N . GLY A 1 92 ? -53.108 0.716 9.892 1.00 49.16 92 GLY A N 1
ATOM 700 C CA . GLY A 1 92 ? -53.694 1.954 9.379 1.00 49.16 92 GLY A CA 1
ATOM 701 C C . GLY A 1 92 ? -55.206 1.855 9.178 1.00 49.16 92 GLY A C 1
ATOM 702 O O . GLY A 1 92 ? -55.671 1.878 8.046 1.00 49.16 92 GLY A O 1
ATOM 703 N N . GLY A 1 93 ? -55.975 1.714 10.261 1.00 45.56 93 GLY A N 1
ATOM 704 C CA . GLY A 1 93 ? -57.433 1.851 10.225 1.00 45.56 93 GLY A CA 1
ATOM 705 C C . GLY A 1 93 ? -57.838 3.285 10.559 1.00 45.56 93 GLY A C 1
ATOM 706 O O . GLY A 1 93 ? -57.783 3.674 11.722 1.00 45.56 93 GLY A O 1
ATOM 707 N N . TYR A 1 94 ? -58.242 4.059 9.553 1.00 59.03 94 TYR A N 1
ATOM 708 C CA . TYR A 1 94 ? -59.131 5.201 9.745 1.00 59.03 94 TYR A CA 1
ATOM 709 C C . TYR A 1 94 ? -60.563 4.674 9.607 1.00 59.03 94 TYR A C 1
ATOM 711 O O . TYR A 1 94 ? -60.898 4.028 8.618 1.00 59.03 94 TYR A O 1
ATOM 719 N N . GLY A 1 95 ? -61.381 4.873 10.637 1.00 49.84 95 GLY A N 1
ATOM 720 C CA . GLY A 1 95 ? -62.807 4.577 10.594 1.00 49.84 95 GLY A CA 1
ATOM 721 C C . GLY A 1 95 ? -63.587 5.824 10.197 1.00 49.84 95 GLY A C 1
ATOM 722 O O . GLY A 1 95 ? -63.461 6.840 10.878 1.00 49.84 95 GLY A O 1
ATOM 723 N N . MET A 1 96 ? -64.344 5.714 9.106 1.00 50.31 96 MET A N 1
ATOM 724 C CA . MET A 1 96 ? -65.692 6.242 8.832 1.00 50.31 96 MET A CA 1
ATOM 725 C C . MET A 1 96 ? -66.191 5.523 7.577 1.00 50.31 96 MET A C 1
ATOM 727 O O . MET A 1 96 ? -65.434 5.518 6.581 1.00 50.31 96 MET A O 1
#

Organism: Parascaris univalens (NCBI:txid6257)